Protein AF-A0A146L3A8-F1 (afdb_monomer_lite)

Secondary structure (DSSP, 8-state):
-----------------PPPSS---EEEEE----------------EEEEEE-SSSTTEEEEEEEETTEEEEEEEESSS--SS-EEEEEESSSPPPS-----

Radius of gyration: 19.08 Å; chains: 1; bounding box: 52×28×63 Å

Structure (mmCIF, N/CA/C/O backbone):
data_AF-A0A146L3A8-F1
#
_entry.id   AF-A0A146L3A8-F1
#
loop_
_atom_site.group_PDB
_atom_site.id
_atom_site.type_symbol
_atom_site.label_atom_id
_atom_site.label_alt_id
_atom_site.label_comp_id
_atom_site.label_asym_id
_atom_site.label_entity_id
_atom_site.label_seq_id
_atom_site.pdbx_PDB_ins_code
_atom_site.Cartn_x
_atom_site.Cartn_y
_atom_site.Cartn_z
_atom_site.occupancy
_atom_site.B_iso_or_equiv
_atom_site.auth_seq_id
_atom_site.auth_comp_id
_atom_site.auth_asym_id
_atom_site.auth_atom_id
_atom_site.pdbx_PDB_model_num
ATOM 1 N N . MET A 1 1 ? -26.094 9.349 41.019 1.00 41.44 1 MET A N 1
ATOM 2 C CA . MET A 1 1 ? -25.524 8.302 40.148 1.00 41.44 1 MET A CA 1
ATOM 3 C C . MET A 1 1 ? -24.447 8.985 39.319 1.00 41.44 1 MET A C 1
ATOM 5 O O . MET A 1 1 ? -24.785 9.694 38.386 1.00 41.44 1 MET A O 1
ATOM 9 N N . ALA A 1 2 ? -23.193 8.941 39.774 1.00 44.28 2 ALA A N 1
ATOM 10 C CA . ALA A 1 2 ? -22.077 9.571 39.071 1.00 44.28 2 ALA A CA 1
ATOM 11 C C . ALA A 1 2 ? -21.537 8.566 38.052 1.00 44.28 2 ALA A C 1
ATOM 13 O O . ALA A 1 2 ? -21.174 7.453 38.430 1.00 44.28 2 ALA A O 1
ATOM 14 N N . LEU A 1 3 ? -21.548 8.935 36.773 1.00 51.75 3 LEU A N 1
ATOM 15 C CA . LEU A 1 3 ? -20.839 8.199 35.735 1.00 51.75 3 LEU A CA 1
ATOM 16 C C . LEU A 1 3 ? -19.349 8.358 36.043 1.00 51.75 3 LEU A C 1
ATOM 18 O O . LEU A 1 3 ? -18.830 9.468 36.020 1.00 51.75 3 LEU A O 1
ATOM 22 N N . THR A 1 4 ? -18.682 7.274 36.430 1.00 55.75 4 THR A N 1
ATOM 23 C CA . THR A 1 4 ? -17.225 7.265 36.548 1.00 55.75 4 THR A CA 1
ATOM 24 C C . THR A 1 4 ? -16.648 7.451 35.154 1.00 55.75 4 THR A C 1
ATOM 26 O O . THR A 1 4 ? -16.855 6.591 34.298 1.00 55.75 4 THR A O 1
ATOM 29 N N . ASP A 1 5 ? -15.941 8.558 34.938 1.00 59.62 5 ASP A N 1
ATOM 30 C CA . ASP A 1 5 ? -15.118 8.779 33.754 1.00 59.62 5 ASP A CA 1
ATOM 31 C C . ASP A 1 5 ? -14.072 7.661 33.678 1.00 59.62 5 ASP A C 1
ATOM 33 O O . ASP A 1 5 ? -13.062 7.664 34.387 1.00 59.62 5 ASP A O 1
ATOM 37 N N . ILE A 1 6 ? -14.348 6.645 32.859 1.00 63.91 6 ILE A N 1
ATOM 38 C CA . ILE A 1 6 ? -13.389 5.582 32.572 1.00 63.91 6 ILE A CA 1
ATOM 39 C C . ILE A 1 6 ? -12.288 6.225 31.736 1.00 63.91 6 ILE A C 1
ATOM 41 O O . ILE A 1 6 ? -12.444 6.477 30.542 1.00 63.91 6 ILE A O 1
ATOM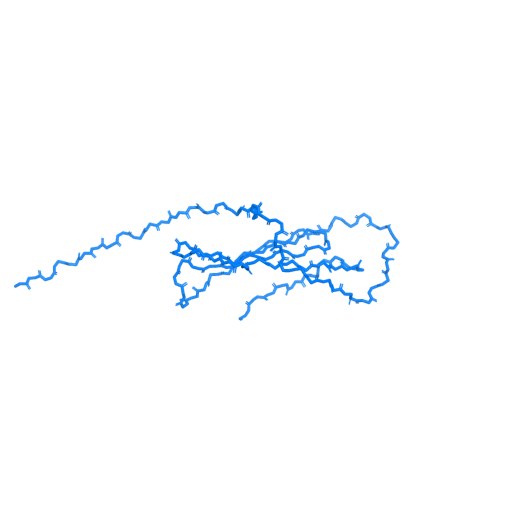 45 N N . ASN A 1 7 ? -11.177 6.535 32.394 1.00 63.59 7 ASN A N 1
ATOM 46 C CA . ASN A 1 7 ? -10.009 7.117 31.761 1.00 63.59 7 ASN A CA 1
ATOM 47 C C . ASN A 1 7 ? -9.273 6.005 31.000 1.00 63.59 7 ASN A C 1
ATOM 49 O O . ASN A 1 7 ? -8.491 5.248 31.578 1.00 63.59 7 ASN A O 1
ATOM 53 N N . TYR A 1 8 ? -9.586 5.840 29.714 1.00 67.62 8 TYR A N 1
ATOM 54 C CA . TYR A 1 8 ? -8.881 4.894 28.854 1.00 67.62 8 TYR A CA 1
ATOM 55 C C . TYR A 1 8 ? -7.458 5.407 28.611 1.00 67.62 8 TYR A C 1
ATOM 57 O O . TYR A 1 8 ? -7.261 6.434 27.962 1.00 67.62 8 TYR A O 1
ATOM 65 N N . SER A 1 9 ? -6.451 4.698 29.127 1.00 82.25 9 SER A N 1
ATOM 66 C CA . SER A 1 9 ? -5.058 4.995 28.799 1.00 82.25 9 SER A CA 1
ATOM 67 C C . SER A 1 9 ? -4.778 4.572 27.356 1.00 82.25 9 SER A C 1
ATOM 69 O O . SER A 1 9 ? -4.899 3.402 26.995 1.00 82.25 9 SER A O 1
ATOM 71 N N . VAL A 1 10 ? -4.425 5.536 26.503 1.00 75.75 10 VAL A N 1
ATOM 72 C CA . VAL A 1 10 ? -4.003 5.249 25.127 1.00 75.75 10 VAL A CA 1
ATOM 73 C C . VAL A 1 10 ? -2.659 4.525 25.180 1.00 75.75 10 VAL A C 1
ATOM 75 O O . VAL A 1 10 ? -1.702 5.025 25.773 1.00 75.75 10 VAL A O 1
ATOM 78 N N . GLN A 1 11 ? -2.592 3.345 24.567 1.00 79.31 11 GLN A N 1
ATOM 79 C CA . GLN A 1 11 ? -1.376 2.544 24.460 1.00 79.31 11 GLN A CA 1
ATOM 80 C C . GLN A 1 11 ? -0.870 2.558 23.018 1.00 79.31 11 GLN A C 1
ATOM 82 O O . GLN A 1 11 ? -1.655 2.501 22.074 1.00 79.31 11 GLN A O 1
ATOM 87 N N . TYR A 1 12 ? 0.449 2.608 22.856 1.00 79.06 12 TYR A N 1
ATOM 88 C CA . TYR A 1 12 ? 1.110 2.562 21.555 1.00 79.06 12 TYR A CA 1
ATOM 89 C C . TYR A 1 12 ? 1.925 1.278 21.447 1.00 79.06 12 TYR A C 1
ATOM 91 O O . TYR A 1 12 ? 2.492 0.804 22.432 1.00 79.06 12 TYR A O 1
ATOM 99 N N . LYS A 1 13 ? 1.994 0.721 20.239 1.00 81.19 13 LYS A N 1
ATOM 100 C CA . LYS A 1 13 ? 2.781 -0.469 19.930 1.00 81.19 13 LYS A CA 1
ATOM 101 C C . LYS A 1 13 ? 3.660 -0.181 18.726 1.00 81.19 13 LYS A C 1
ATOM 103 O O . LYS A 1 13 ? 3.169 0.284 17.702 1.00 81.19 13 LYS A O 1
ATOM 108 N N . GLU A 1 14 ? 4.943 -0.498 18.842 1.00 82.00 14 GLU A N 1
ATOM 109 C CA . GLU A 1 14 ? 5.843 -0.484 17.695 1.00 82.00 14 GLU A CA 1
ATOM 110 C C . GLU A 1 14 ? 5.469 -1.615 16.729 1.00 82.00 14 GLU A C 1
ATOM 112 O O . GLU A 1 14 ? 5.297 -2.776 17.122 1.00 82.00 14 GLU A O 1
ATOM 117 N N . VAL A 1 15 ? 5.314 -1.267 15.453 1.00 77.75 15 VAL A N 1
ATOM 118 C CA . VAL A 1 15 ? 4.993 -2.215 14.388 1.00 77.75 15 VAL A CA 1
ATOM 119 C C . VAL A 1 15 ? 6.192 -2.300 13.462 1.00 77.75 15 VAL A C 1
ATOM 121 O O . VAL A 1 15 ? 6.494 -1.364 12.726 1.00 77.75 15 VAL A O 1
ATOM 124 N N . PHE A 1 16 ? 6.873 -3.441 13.488 1.00 78.25 16 PHE A N 1
ATOM 125 C CA . PHE A 1 16 ? 7.937 -3.718 12.533 1.00 78.25 16 PHE A CA 1
ATOM 126 C C . PHE A 1 16 ? 7.334 -3.924 11.149 1.00 78.25 16 PHE A C 1
ATOM 128 O O . PHE A 1 16 ? 6.462 -4.779 10.975 1.00 78.25 16 PHE A O 1
ATOM 135 N N . LEU A 1 17 ? 7.824 -3.157 10.174 1.00 69.88 17 LEU A N 1
ATOM 136 C CA . LEU A 1 17 ? 7.457 -3.311 8.772 1.00 69.88 17 LEU A CA 1
ATOM 137 C C . LEU A 1 17 ? 7.897 -4.699 8.317 1.00 69.88 17 LEU A C 1
ATOM 139 O O . LEU A 1 17 ? 9.090 -4.985 8.190 1.00 69.88 17 LEU A O 1
ATOM 143 N 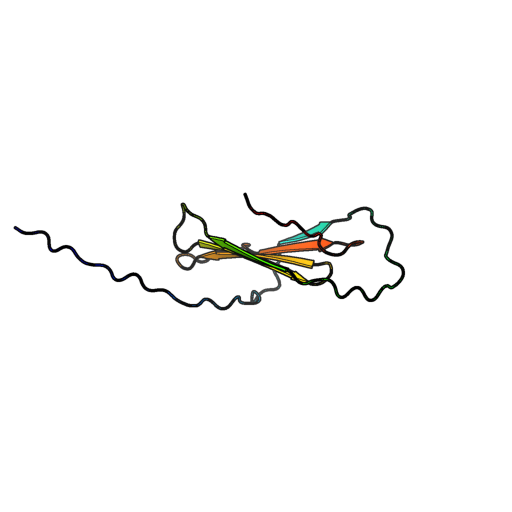N . ARG A 1 18 ? 6.931 -5.591 8.125 1.00 66.38 18 ARG A N 1
ATOM 144 C CA . ARG A 1 18 ? 7.217 -6.940 7.653 1.00 66.38 18 ARG A CA 1
ATOM 145 C C . ARG A 1 18 ? 7.401 -6.868 6.146 1.00 66.38 18 ARG A C 1
ATOM 147 O O . ARG A 1 18 ? 6.597 -6.253 5.448 1.00 66.38 18 ARG A O 1
ATOM 154 N N . THR A 1 19 ? 8.442 -7.521 5.635 1.00 66.56 19 THR A N 1
ATOM 155 C CA . THR A 1 19 ? 8.373 -7.983 4.249 1.00 66.56 19 THR A CA 1
ATOM 156 C C . THR A 1 19 ? 7.185 -8.938 4.207 1.00 66.56 19 THR A C 1
ATOM 158 O O . THR A 1 19 ? 7.158 -9.872 5.020 1.00 66.56 19 THR A O 1
ATOM 161 N N . PRO A 1 20 ? 6.172 -8.676 3.373 1.00 64.56 20 PRO A N 1
ATOM 162 C CA . PRO A 1 20 ? 5.009 -9.533 3.340 1.00 64.56 20 PRO A CA 1
ATOM 163 C C . PRO A 1 20 ? 5.445 -10.977 3.055 1.00 64.56 20 PRO A C 1
ATOM 165 O O . PRO A 1 20 ? 6.334 -11.200 2.233 1.00 64.56 20 PRO A O 1
ATOM 168 N N . PRO A 1 21 ? 4.885 -11.957 3.783 1.00 58.66 21 PRO A N 1
ATOM 169 C CA . PRO A 1 21 ? 5.364 -13.338 3.747 1.00 58.66 21 PRO A CA 1
ATOM 170 C C . PRO A 1 21 ? 5.092 -14.032 2.408 1.00 58.66 21 PRO A C 1
ATOM 172 O O . PRO A 1 21 ? 5.725 -15.043 2.113 1.00 58.66 21 PRO A O 1
ATOM 175 N N . ASN A 1 22 ? 4.173 -13.486 1.611 1.00 64.88 22 ASN A N 1
ATOM 176 C CA . ASN A 1 22 ? 3.806 -14.007 0.305 1.00 64.88 22 ASN A CA 1
ATOM 177 C C . ASN A 1 22 ? 4.301 -13.041 -0.775 1.00 64.88 22 ASN A C 1
ATOM 179 O O . ASN A 1 22 ? 4.145 -11.831 -0.629 1.00 64.88 22 ASN A O 1
ATOM 183 N N . ASP A 1 23 ? 4.825 -13.573 -1.878 1.00 70.75 23 ASP A N 1
ATOM 184 C CA . ASP A 1 23 ? 5.218 -12.792 -3.063 1.00 70.75 23 ASP A CA 1
ATOM 185 C C . ASP A 1 23 ? 4.006 -12.448 -3.963 1.00 70.75 23 ASP A C 1
ATOM 187 O O . ASP A 1 23 ? 4.156 -12.171 -5.149 1.00 70.75 23 ASP A O 1
ATOM 191 N N . ASP A 1 24 ? 2.793 -12.442 -3.392 1.00 83.38 24 ASP A N 1
ATOM 192 C CA . ASP A 1 24 ? 1.519 -12.156 -4.071 1.00 83.38 24 ASP A CA 1
ATOM 193 C C . ASP A 1 24 ? 1.312 -10.639 -4.246 1.00 83.38 24 ASP A C 1
ATOM 195 O O . ASP A 1 24 ? 0.317 -10.056 -3.806 1.00 83.38 24 ASP A O 1
ATOM 199 N N . TRP A 1 25 ? 2.291 -9.968 -4.846 1.00 90.81 25 TRP A N 1
ATOM 200 C CA . TRP A 1 25 ? 2.220 -8.536 -5.108 1.00 90.81 25 TRP A CA 1
ATOM 201 C C . TRP A 1 25 ? 1.276 -8.241 -6.268 1.00 90.81 25 TRP A C 1
ATOM 203 O O . TRP A 1 25 ? 1.375 -8.848 -7.336 1.00 90.81 25 TRP A O 1
ATOM 213 N N 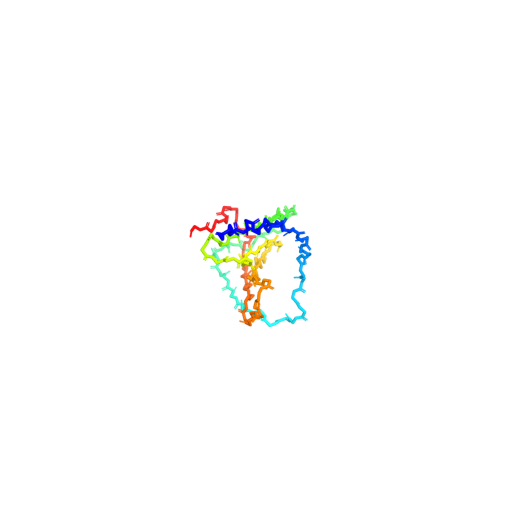. ASN A 1 26 ? 0.427 -7.222 -6.109 1.00 92.44 26 ASN A N 1
ATOM 214 C CA . ASN A 1 26 ? -0.204 -6.596 -7.264 1.00 92.44 26 ASN A CA 1
ATOM 215 C C . ASN A 1 26 ? 0.881 -5.806 -8.000 1.00 92.44 26 ASN A C 1
ATOM 217 O O . ASN A 1 26 ? 1.247 -4.701 -7.596 1.00 92.44 26 ASN A O 1
ATOM 221 N N . GLU A 1 27 ? 1.469 -6.419 -9.021 1.00 93.81 27 GLU A N 1
ATOM 222 C CA . GLU A 1 27 ? 2.614 -5.859 -9.727 1.00 93.81 27 GLU A CA 1
ATOM 223 C C . GLU A 1 27 ? 2.186 -5.082 -10.973 1.00 93.81 27 GLU A C 1
ATOM 225 O O . GLU A 1 27 ? 1.428 -5.572 -11.810 1.00 93.81 27 GLU A O 1
ATOM 230 N N . ILE A 1 28 ? 2.715 -3.868 -11.112 1.00 92.69 28 ILE A N 1
ATOM 231 C CA . ILE A 1 28 ? 2.520 -3.013 -12.279 1.00 92.69 28 ILE A CA 1
ATOM 232 C C . ILE A 1 28 ? 3.892 -2.612 -12.817 1.00 92.69 28 ILE A C 1
ATOM 234 O O . ILE A 1 28 ? 4.720 -2.035 -12.110 1.00 92.69 28 ILE A O 1
ATOM 238 N N . THR A 1 29 ? 4.134 -2.902 -14.094 1.00 90.81 29 THR A N 1
ATOM 239 C CA . THR A 1 29 ? 5.351 -2.466 -14.787 1.00 90.81 29 THR A CA 1
ATOM 240 C C . THR A 1 29 ? 5.093 -1.133 -15.476 1.00 90.81 29 THR A C 1
ATOM 242 O O . THR A 1 29 ? 4.171 -1.013 -16.281 1.00 90.81 29 THR A O 1
ATOM 245 N N . LEU A 1 30 ? 5.908 -0.132 -15.155 1.00 86.56 30 LEU A N 1
ATOM 246 C CA . LEU A 1 30 ? 5.834 1.211 -15.711 1.00 86.56 30 LEU A CA 1
ATOM 247 C C . LEU A 1 30 ? 7.012 1.438 -16.654 1.00 86.56 30 LEU A C 1
ATOM 249 O O . LEU A 1 30 ? 8.171 1.437 -16.232 1.00 86.56 30 LEU A O 1
ATOM 253 N N . ASN A 1 31 ? 6.694 1.678 -17.923 1.00 81.19 31 ASN A N 1
ATOM 254 C CA . ASN A 1 31 ? 7.657 2.170 -18.894 1.00 81.19 31 ASN A CA 1
ATOM 255 C C . ASN A 1 31 ? 7.608 3.701 -18.895 1.00 81.19 31 ASN A C 1
ATOM 257 O O . ASN A 1 31 ? 6.600 4.300 -19.266 1.00 81.19 31 ASN A O 1
ATOM 261 N N . THR A 1 32 ? 8.686 4.328 -18.434 1.00 73.75 32 THR A N 1
ATOM 262 C CA . THR A 1 32 ? 8.803 5.789 -18.339 1.00 73.75 32 THR A CA 1
ATOM 263 C C . THR A 1 32 ? 9.382 6.422 -19.606 1.00 73.75 32 THR A C 1
ATOM 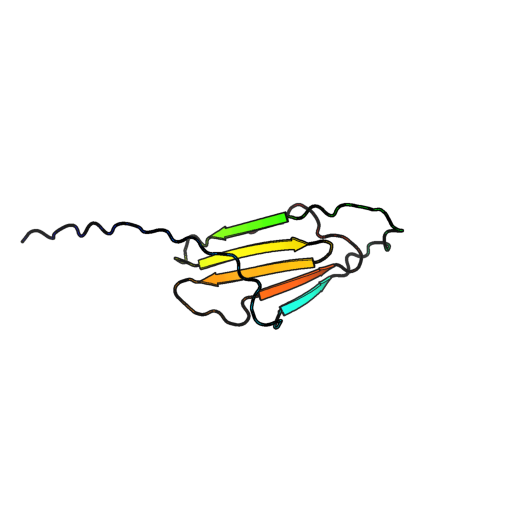265 O O . THR A 1 32 ? 9.592 7.632 -19.637 1.00 73.75 32 THR A O 1
ATOM 268 N N . GLY A 1 33 ? 9.635 5.634 -20.658 1.00 69.31 33 GLY A N 1
ATOM 269 C CA . GLY A 1 33 ? 10.212 6.103 -21.920 1.00 69.31 33 GLY A CA 1
ATOM 270 C C . GLY A 1 33 ? 11.650 6.608 -21.788 1.00 69.31 33 GLY A C 1
ATOM 271 O O . GLY A 1 33 ? 12.137 7.306 -22.676 1.00 69.31 33 GLY A O 1
ATOM 272 N N . GLY A 1 34 ? 12.320 6.295 -20.673 1.00 63.69 34 GLY A N 1
ATOM 273 C CA . GLY A 1 34 ? 13.727 6.610 -20.465 1.00 63.69 34 GLY A CA 1
ATOM 274 C C . GLY A 1 34 ? 14.611 5.835 -21.442 1.00 63.69 34 GLY A C 1
ATOM 275 O O . GLY A 1 34 ? 14.306 4.708 -21.822 1.00 63.69 34 GLY A O 1
ATOM 276 N N . VAL A 1 35 ? 15.727 6.431 -21.855 1.00 61.41 35 VAL A N 1
ATOM 277 C CA . VAL A 1 35 ? 16.784 5.670 -22.532 1.00 61.41 35 VAL A CA 1
ATOM 278 C C . VAL A 1 35 ? 17.493 4.845 -21.455 1.00 61.41 35 VAL A C 1
ATOM 280 O O . VAL A 1 35 ? 17.843 5.433 -20.426 1.00 61.41 35 VAL A O 1
ATOM 283 N N . PRO A 1 36 ? 17.735 3.533 -21.650 1.00 58.16 36 PRO A N 1
ATOM 284 C CA . PRO A 1 36 ? 18.502 2.733 -20.705 1.00 58.16 36 PRO A CA 1
ATOM 285 C C . PRO A 1 36 ? 19.814 3.446 -20.385 1.00 58.16 36 PRO A C 1
ATOM 287 O O . PRO A 1 36 ? 20.644 3.676 -21.266 1.00 58.16 36 PRO A O 1
ATOM 290 N N . SER A 1 37 ? 19.961 3.854 -19.127 1.00 55.03 37 SER A N 1
ATOM 291 C CA . SER A 1 37 ? 21.167 4.495 -18.618 1.00 55.03 37 SER A CA 1
ATOM 292 C C . SER A 1 37 ? 22.380 3.632 -18.972 1.00 55.03 37 SER A C 1
ATOM 294 O O . SER A 1 37 ? 22.490 2.486 -18.530 1.00 55.03 37 SER A O 1
ATOM 296 N N . THR A 1 38 ? 23.301 4.161 -19.779 1.00 53.09 38 THR A N 1
ATOM 297 C CA . THR A 1 38 ? 24.638 3.584 -19.920 1.00 53.09 38 THR A CA 1
ATOM 298 C C . THR A 1 38 ? 25.324 3.706 -18.564 1.00 53.09 38 THR A C 1
ATOM 300 O O . THR A 1 38 ? 25.798 4.790 -18.240 1.00 53.09 38 THR A O 1
ATOM 303 N N . LEU A 1 39 ? 25.302 2.627 -17.770 1.00 52.41 39 LEU A N 1
ATOM 304 C CA . LEU A 1 39 ? 26.115 2.388 -16.569 1.00 52.41 39 LEU A CA 1
ATOM 305 C C . LEU A 1 39 ? 26.637 3.669 -15.895 1.00 52.41 39 LEU A C 1
ATOM 307 O O . LEU A 1 39 ? 27.755 4.114 -16.150 1.00 52.41 39 LEU A O 1
ATOM 311 N N . GLN A 1 40 ? 25.841 4.238 -14.995 1.00 52.41 40 GLN A N 1
ATOM 312 C CA . GLN A 1 40 ? 26.372 5.109 -13.953 1.00 52.41 40 GLN A CA 1
ATOM 313 C C . GLN A 1 40 ? 26.029 4.500 -12.599 1.00 52.41 40 GLN A C 1
ATOM 315 O O . GLN A 1 40 ? 24.877 4.132 -12.363 1.00 52.41 40 GLN A O 1
ATOM 320 N N . ASP A 1 41 ? 27.038 4.409 -11.730 1.00 51.97 41 ASP A N 1
ATOM 321 C CA . ASP A 1 41 ? 26.954 4.045 -10.309 1.00 51.97 41 ASP A CA 1
ATOM 322 C C . ASP A 1 41 ? 26.163 5.118 -9.534 1.00 51.97 41 ASP A C 1
ATOM 324 O O . ASP A 1 41 ? 26.663 5.827 -8.658 1.00 51.97 41 ASP A O 1
ATOM 328 N N . VAL A 1 42 ? 24.891 5.300 -9.881 1.00 55.78 42 VAL A N 1
ATOM 329 C CA . VAL A 1 42 ? 23.978 6.096 -9.074 1.00 55.78 42 VAL A CA 1
ATOM 330 C C . VAL A 1 42 ? 23.584 5.210 -7.907 1.00 55.78 42 VAL A C 1
ATOM 332 O O . VAL A 1 42 ? 22.815 4.262 -8.063 1.00 55.78 42 VAL A O 1
ATOM 335 N N . LYS A 1 43 ? 24.095 5.531 -6.714 1.00 54.75 43 LYS A N 1
ATOM 336 C CA . LYS A 1 43 ? 23.474 5.095 -5.460 1.00 54.75 43 LYS A CA 1
ATOM 337 C C . LYS A 1 43 ? 22.040 5.615 -5.474 1.00 54.75 43 LYS A C 1
ATOM 339 O O . LYS A 1 43 ? 21.800 6.757 -5.088 1.00 54.75 43 LYS A O 1
ATOM 344 N N . ALA A 1 44 ? 21.111 4.811 -5.989 1.00 59.50 44 ALA A N 1
ATOM 345 C CA . ALA A 1 44 ? 19.701 5.154 -6.022 1.00 59.50 44 ALA A CA 1
ATOM 346 C C . ALA A 1 44 ? 19.284 5.447 -4.583 1.00 59.50 44 ALA A C 1
ATOM 3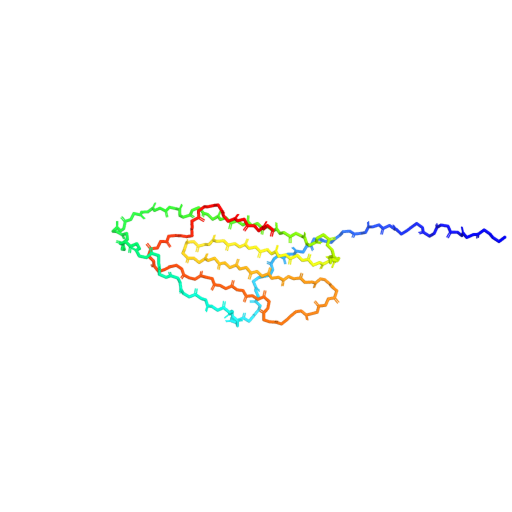48 O O . ALA A 1 44 ? 19.396 4.590 -3.702 1.00 59.50 44 ALA A O 1
ATOM 349 N N . GLN A 1 45 ? 18.908 6.697 -4.333 1.00 63.56 45 GLN A N 1
ATOM 350 C CA . GLN A 1 45 ? 18.508 7.128 -3.011 1.00 63.56 45 GLN A CA 1
ATOM 351 C C . GLN A 1 45 ? 17.268 6.319 -2.626 1.00 63.56 45 GLN A C 1
ATOM 353 O O . GLN A 1 45 ? 16.290 6.272 -3.364 1.00 63.56 45 GLN A O 1
ATOM 358 N N . GLN A 1 46 ? 17.349 5.608 -1.507 1.00 74.44 46 GLN A N 1
ATOM 359 C CA . GLN A 1 46 ? 16.218 4.852 -0.993 1.00 74.44 46 GLN A CA 1
ATOM 360 C C . GLN A 1 46 ? 15.308 5.817 -0.244 1.00 74.44 46 GLN A C 1
ATOM 362 O O . GLN A 1 46 ? 15.771 6.570 0.617 1.00 74.44 46 GLN A O 1
ATOM 367 N N . TRP A 1 47 ? 14.019 5.782 -0.559 1.00 83.25 47 TRP A N 1
ATOM 368 C CA . TRP A 1 47 ? 13.007 6.536 0.172 1.00 83.25 47 TRP A CA 1
ATOM 369 C C . TRP A 1 47 ? 12.024 5.583 0.820 1.00 83.25 47 TRP A C 1
ATOM 371 O O . TRP A 1 47 ? 11.576 4.623 0.194 1.00 83.25 47 TRP A O 1
ATOM 381 N N . SER A 1 48 ? 11.653 5.885 2.054 1.00 88.00 48 SER A N 1
ATOM 382 C CA . SER A 1 48 ? 10.567 5.230 2.768 1.00 88.00 48 SER A CA 1
ATOM 383 C C . SER A 1 48 ? 9.649 6.277 3.370 1.00 88.00 48 SER A C 1
ATOM 385 O O . SER A 1 48 ? 10.094 7.370 3.718 1.00 88.00 48 SER A O 1
ATOM 387 N N . GLY A 1 49 ? 8.383 5.933 3.532 1.00 89.38 49 GLY A N 1
ATOM 388 C CA . GLY A 1 49 ? 7.416 6.806 4.170 1.00 89.38 49 GLY A CA 1
ATOM 389 C C . GLY A 1 49 ? 6.216 6.035 4.683 1.00 89.38 49 GLY A C 1
ATOM 390 O O . GLY A 1 49 ? 6.113 4.817 4.517 1.00 89.38 49 GLY A O 1
ATOM 391 N N . GLY A 1 50 ? 5.320 6.765 5.331 1.00 91.12 50 GLY A N 1
ATOM 392 C CA . GLY A 1 50 ? 4.076 6.225 5.838 1.00 91.12 50 GLY A CA 1
ATOM 393 C C . GLY A 1 50 ? 2.996 7.291 5.911 1.00 91.12 50 GLY A C 1
ATOM 394 O O . GLY A 1 50 ? 3.276 8.488 5.969 1.00 91.12 50 GLY A O 1
ATOM 395 N N . PHE A 1 51 ? 1.753 6.833 5.897 1.00 92.12 51 PHE A N 1
ATOM 396 C CA . PHE A 1 51 ? 0.562 7.658 5.980 1.00 92.12 51 PHE A CA 1
ATOM 397 C C . PHE A 1 51 ? -0.465 6.965 6.869 1.00 92.12 51 PHE A C 1
ATOM 399 O O . PHE A 1 51 ? -0.810 5.809 6.641 1.00 92.12 51 PHE A O 1
ATOM 406 N N . VAL A 1 52 ? -0.968 7.675 7.877 1.00 92.19 52 VAL A N 1
ATOM 407 C CA . VAL A 1 52 ? -2.010 7.168 8.777 1.00 92.19 52 VAL A CA 1
ATOM 408 C C . VAL A 1 52 ? -3.350 7.753 8.356 1.00 92.19 52 VAL A C 1
ATOM 410 O O . VAL A 1 52 ? -3.485 8.971 8.210 1.00 92.19 52 VAL A O 1
ATOM 413 N N . TYR A 1 53 ? -4.359 6.899 8.190 1.00 92.69 53 TYR A N 1
ATOM 414 C CA . TYR A 1 53 ? -5.698 7.360 7.848 1.00 92.69 53 TYR A CA 1
ATOM 415 C C . TYR A 1 53 ? -6.328 8.099 9.031 1.00 92.69 53 TYR A C 1
ATOM 417 O O . TYR A 1 53 ? -6.428 7.573 10.134 1.00 92.69 53 TYR A O 1
ATOM 425 N N . LYS A 1 54 ? -6.813 9.323 8.800 1.00 90.50 54 LYS A N 1
ATOM 426 C CA . LYS A 1 54 ? -7.452 10.128 9.859 1.00 90.50 54 LYS A CA 1
ATOM 427 C C . LYS A 1 54 ? -8.830 9.604 10.268 1.00 90.50 54 LYS A C 1
ATOM 429 O O . LYS A 1 54 ? -9.244 9.788 11.404 1.00 90.50 54 LYS A O 1
ATOM 434 N N . GLN A 1 55 ? -9.553 9.008 9.322 1.00 93.75 55 GLN A N 1
ATOM 435 C CA . GLN A 1 55 ? -10.948 8.589 9.499 1.00 93.75 55 GLN A CA 1
ATOM 436 C C . GLN A 1 55 ? -11.085 7.111 9.881 1.00 93.75 55 GLN A C 1
ATOM 438 O O . GLN A 1 55 ? -12.168 6.683 10.268 1.00 93.75 55 GLN A O 1
ATOM 443 N N . ILE A 1 56 ? -10.004 6.332 9.770 1.00 92.75 56 ILE A N 1
ATOM 444 C CA . ILE A 1 56 ? -9.999 4.894 10.036 1.00 92.75 56 ILE A CA 1
ATOM 445 C C . ILE A 1 56 ? -8.911 4.627 11.068 1.00 92.75 56 ILE A C 1
ATOM 447 O O . ILE A 1 56 ? -7.727 4.803 10.786 1.00 92.75 56 ILE A O 1
ATOM 451 N N . GLN A 1 57 ? -9.320 4.233 12.272 1.00 90.19 57 GLN A N 1
ATOM 452 C CA . GLN A 1 57 ? -8.385 3.929 13.350 1.00 90.19 57 GLN A CA 1
ATOM 453 C C . GLN A 1 57 ? -7.509 2.727 12.989 1.00 90.19 57 GLN A C 1
ATOM 455 O O . GLN A 1 57 ? -7.907 1.865 12.207 1.00 90.19 57 GLN A O 1
ATOM 460 N N . ASN A 1 58 ? -6.295 2.713 13.545 1.00 90.31 58 ASN A N 1
ATOM 461 C CA . ASN A 1 58 ? -5.343 1.608 13.439 1.00 90.31 58 ASN A CA 1
ATOM 462 C C . ASN A 1 58 ? -5.070 1.117 12.008 1.00 90.31 58 ASN A C 1
ATOM 464 O O . ASN A 1 58 ? -4.696 -0.040 11.813 1.00 90.31 58 ASN A O 1
ATOM 468 N N . ARG A 1 59 ? -5.247 1.986 11.008 1.00 93.75 59 ARG A N 1
ATOM 469 C CA . ARG A 1 59 ? -5.000 1.690 9.600 1.00 93.75 59 ARG A CA 1
ATOM 470 C C . ARG A 1 59 ? -4.014 2.695 9.033 1.00 93.75 59 ARG A C 1
ATOM 472 O O . ARG A 1 59 ? -4.134 3.903 9.253 1.00 93.75 59 ARG A O 1
ATOM 479 N N . PHE A 1 60 ? -3.040 2.196 8.292 1.00 93.25 60 PHE A N 1
ATOM 480 C CA . PHE A 1 60 ? -1.983 3.016 7.722 1.00 93.25 60 PHE A CA 1
ATOM 481 C C . PHE A 1 60 ? -1.421 2.375 6.458 1.00 93.25 60 PHE A C 1
ATOM 483 O O . PHE A 1 60 ? -1.531 1.172 6.244 1.00 93.25 60 PHE A O 1
ATOM 490 N N . ILE A 1 61 ? -0.801 3.197 5.626 1.00 93.31 61 ILE A N 1
ATOM 491 C CA . ILE A 1 61 ? 0.007 2.772 4.490 1.00 93.31 61 ILE A CA 1
ATOM 492 C C . ILE A 1 61 ? 1.465 3.023 4.848 1.00 93.31 61 ILE A C 1
ATOM 494 O O . ILE A 1 61 ? 1.794 4.050 5.444 1.00 93.31 61 ILE A O 1
ATOM 498 N N . TYR A 1 62 ? 2.348 2.126 4.437 1.00 91.75 62 TYR A N 1
ATOM 499 C CA . TYR A 1 62 ? 3.775 2.397 4.362 1.00 91.75 62 TYR A CA 1
ATOM 500 C C . TYR A 1 62 ? 4.306 2.064 2.977 1.00 91.75 62 TYR A C 1
ATOM 502 O O . TYR A 1 62 ? 3.746 1.244 2.248 1.00 91.75 62 TYR A O 1
ATOM 510 N N . TRP A 1 63 ? 5.399 2.715 2.604 1.00 91.56 63 TRP A N 1
ATOM 511 C CA . TRP A 1 63 ? 6.059 2.453 1.338 1.00 91.56 63 TRP A CA 1
ATOM 512 C C . TRP A 1 63 ? 7.567 2.544 1.460 1.00 91.56 63 TRP A C 1
ATOM 514 O O . TRP A 1 63 ? 8.114 3.206 2.346 1.00 91.56 63 TRP A O 1
ATOM 524 N N . ARG A 1 64 ? 8.237 1.887 0.520 1.00 88.88 64 ARG A N 1
ATOM 525 C CA . ARG A 1 64 ? 9.671 1.996 0.296 1.00 88.88 64 ARG A CA 1
ATOM 526 C C . ARG A 1 64 ? 9.980 1.961 -1.190 1.00 88.88 64 ARG A C 1
ATOM 528 O O . ARG A 1 64 ? 9.237 1.407 -1.990 1.00 88.88 64 ARG A O 1
ATOM 535 N N . SER A 1 65 ? 11.116 2.526 -1.543 1.00 87.00 65 SER A N 1
ATOM 536 C CA . SER A 1 65 ? 11.660 2.509 -2.891 1.00 87.00 65 SER A CA 1
ATOM 537 C C . SER A 1 65 ? 13.098 2.031 -2.832 1.00 87.00 65 SER A C 1
ATOM 539 O O . SER A 1 65 ? 13.895 2.494 -2.013 1.00 87.00 65 SER A O 1
ATOM 541 N N . ILE A 1 66 ? 13.406 1.050 -3.671 1.00 84.12 66 ILE A N 1
ATOM 542 C CA . ILE A 1 66 ? 14.721 0.430 -3.760 1.00 84.12 66 ILE A CA 1
ATOM 543 C C . ILE A 1 66 ? 15.041 0.304 -5.247 1.00 84.12 66 ILE A C 1
ATOM 545 O O . ILE A 1 66 ? 14.365 -0.420 -5.974 1.00 84.12 66 ILE A O 1
ATOM 549 N N . HIS A 1 67 ? 16.070 1.022 -5.700 1.00 82.81 67 HIS A N 1
ATOM 550 C CA . HIS A 1 67 ? 16.455 1.109 -7.112 1.00 82.81 67 HIS A CA 1
ATOM 551 C C . HIS A 1 67 ? 15.293 1.564 -8.016 1.00 82.81 67 HIS A C 1
ATOM 553 O O . HIS A 1 67 ? 14.888 2.726 -7.992 1.00 82.81 67 HIS A O 1
ATOM 559 N N . ASN A 1 68 ? 14.770 0.642 -8.819 1.00 84.06 68 ASN A N 1
ATOM 560 C CA . ASN A 1 68 ? 13.697 0.829 -9.782 1.00 84.06 68 ASN A CA 1
ATOM 561 C C . ASN A 1 68 ? 12.390 0.164 -9.327 1.00 84.06 68 ASN A C 1
ATOM 563 O O . ASN A 1 68 ? 11.505 -0.084 -10.142 1.00 84.06 68 ASN A O 1
ATOM 567 N N . VAL A 1 69 ? 12.271 -0.165 -8.042 1.00 87.69 69 VAL A N 1
ATOM 568 C CA . VAL A 1 69 ? 11.078 -0.787 -7.472 1.00 87.69 69 VAL A CA 1
ATOM 569 C C . VAL A 1 69 ? 10.510 0.120 -6.393 1.00 87.69 69 VAL A C 1
ATOM 571 O O . VAL A 1 69 ? 11.224 0.540 -5.483 1.00 87.69 69 VAL A O 1
ATOM 574 N N . PHE A 1 70 ? 9.216 0.405 -6.482 1.00 89.81 70 PHE A N 1
ATOM 575 C CA . PHE A 1 70 ? 8.444 1.023 -5.414 1.00 89.81 70 PHE A CA 1
ATOM 576 C C . PHE A 1 70 ? 7.469 -0.008 -4.855 1.00 89.81 70 PHE A C 1
ATOM 578 O O . PHE A 1 70 ? 6.696 -0.606 -5.598 1.00 89.81 70 PHE A O 1
ATOM 585 N N . GLU A 1 71 ? 7.507 -0.209 -3.547 1.00 91.56 71 GLU A N 1
ATOM 586 C CA . GLU A 1 71 ? 6.662 -1.153 -2.829 1.00 91.56 71 GLU A CA 1
ATOM 587 C C . GLU A 1 71 ? 5.827 -0.395 -1.809 1.00 91.56 71 GLU A C 1
ATOM 589 O O . GLU A 1 71 ? 6.359 0.385 -1.017 1.00 91.56 71 GLU A O 1
ATOM 594 N N . MET A 1 72 ? 4.525 -0.647 -1.811 1.00 92.31 72 MET A N 1
ATOM 595 C CA . MET A 1 72 ? 3.568 -0.060 -0.888 1.00 92.31 72 MET A CA 1
ATOM 596 C C . MET A 1 72 ? 2.704 -1.156 -0.286 1.00 92.31 72 MET A C 1
ATOM 598 O O . MET A 1 72 ? 2.248 -2.057 -0.988 1.00 92.31 72 MET A O 1
ATOM 602 N N . VAL A 1 73 ? 2.461 -1.056 1.013 1.00 92.19 73 VAL A N 1
ATOM 603 C CA . VAL A 1 73 ? 1.596 -1.976 1.739 1.00 92.19 73 VAL A CA 1
ATOM 604 C C . VAL A 1 73 ? 0.669 -1.174 2.632 1.00 92.19 73 VAL A C 1
ATOM 606 O O . VAL A 1 73 ? 1.085 -0.249 3.331 1.00 92.19 73 VAL A O 1
ATOM 609 N N . GLU A 1 74 ? -0.600 -1.542 2.603 1.00 93.31 74 GLU A N 1
ATOM 610 C CA . GLU A 1 74 ? -1.589 -1.077 3.558 1.00 93.31 74 GLU A CA 1
ATOM 611 C C . GLU A 1 74 ? -1.727 -2.084 4.699 1.00 93.31 74 GLU A C 1
ATOM 613 O O . GLU A 1 74 ? -1.858 -3.275 4.455 1.00 93.31 74 GLU A O 1
ATOM 618 N N . GLU A 1 75 ? -1.748 -1.627 5.944 1.00 91.44 75 GLU A N 1
ATOM 619 C CA . GLU A 1 75 ? -1.921 -2.474 7.122 1.00 91.44 75 GLU A CA 1
ATOM 620 C C . GLU A 1 75 ? -3.061 -1.968 8.002 1.00 91.44 75 GLU A C 1
ATOM 622 O O . GLU A 1 75 ? -3.336 -0.767 8.091 1.00 91.44 75 GLU A O 1
ATOM 627 N N . SER A 1 76 ? -3.714 -2.908 8.682 1.00 92.19 76 SER A N 1
ATOM 628 C CA . SER A 1 76 ? -4.682 -2.631 9.739 1.00 92.19 76 SER A CA 1
ATOM 629 C C . SER A 1 76 ? -4.353 -3.484 10.959 1.00 92.19 76 SER A C 1
ATOM 631 O O . SER A 1 76 ? -4.092 -4.678 10.835 1.00 92.19 76 SER A O 1
ATOM 633 N N . LEU A 1 77 ? -4.362 -2.877 12.149 1.00 89.88 77 LEU A N 1
ATOM 634 C CA . LEU A 1 77 ? -4.177 -3.618 13.404 1.00 89.88 77 LEU A CA 1
ATOM 635 C C . LEU A 1 77 ? -5.486 -4.234 13.919 1.00 89.88 77 LEU A C 1
ATOM 637 O O . LEU A 1 77 ? -5.439 -5.069 14.819 1.00 89.88 77 LEU A O 1
ATOM 641 N N . ASP A 1 78 ? -6.624 -3.846 13.338 1.00 90.88 78 ASP A N 1
ATOM 642 C CA . ASP A 1 78 ? -7.955 -4.312 13.740 1.00 90.88 78 ASP A CA 1
ATOM 643 C C . ASP A 1 78 ? -8.461 -5.456 12.852 1.00 90.88 78 ASP A C 1
ATOM 645 O O . ASP A 1 78 ? -9.178 -6.344 13.313 1.00 90.88 78 ASP A O 1
ATOM 649 N N . LEU A 1 79 ? -8.106 -5.434 11.563 1.00 91.25 79 LEU A N 1
ATOM 650 C CA . LEU A 1 79 ? -8.618 -6.354 10.551 1.00 91.25 79 LEU A CA 1
ATOM 651 C C . LEU A 1 79 ? -7.484 -6.939 9.715 1.00 91.25 79 LEU A C 1
ATOM 653 O O . LEU A 1 79 ? -6.507 -6.270 9.394 1.00 91.25 79 LEU A O 1
ATOM 657 N N . ARG A 1 80 ? -7.659 -8.185 9.273 1.00 89.38 80 ARG A N 1
ATOM 658 C CA . ARG A 1 80 ? -6.761 -8.790 8.288 1.00 89.38 80 ARG A CA 1
ATOM 659 C C . ARG A 1 80 ? -7.136 -8.315 6.887 1.00 89.38 80 ARG A C 1
ATOM 661 O O . ARG A 1 80 ? -8.217 -8.638 6.399 1.00 89.38 80 ARG A O 1
ATOM 668 N N . LEU A 1 81 ? -6.228 -7.594 6.239 1.00 90.12 81 LEU A N 1
ATOM 669 C CA . LEU A 1 81 ? -6.369 -7.188 4.842 1.00 90.12 81 LEU A CA 1
ATOM 670 C C . LEU A 1 81 ? -5.832 -8.284 3.900 1.00 90.12 81 LEU A C 1
ATOM 672 O O . LEU A 1 81 ? -4.978 -9.085 4.285 1.00 90.12 81 LEU A O 1
ATOM 676 N N . VAL A 1 82 ? -6.369 -8.346 2.679 1.00 89.38 82 VAL A N 1
ATOM 677 C CA . VAL A 1 82 ? -5.962 -9.287 1.619 1.00 89.38 82 VAL A CA 1
ATOM 678 C C . VAL A 1 82 ? -5.745 -8.491 0.335 1.00 89.38 82 VAL A C 1
ATOM 680 O O . VAL A 1 82 ? -6.542 -7.609 0.028 1.00 89.38 82 VAL A O 1
ATOM 683 N N . GLY A 1 83 ? -4.673 -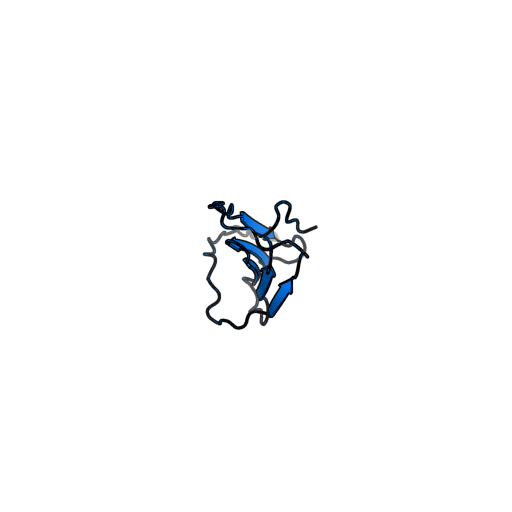8.786 -0.408 1.00 89.50 83 GLY A N 1
ATOM 684 C CA . GLY A 1 83 ? -4.332 -8.052 -1.636 1.00 89.50 83 GLY A CA 1
ATOM 685 C C . GLY A 1 83 ? -3.906 -6.599 -1.387 1.00 89.50 83 GLY A C 1
ATOM 686 O O . GLY A 1 83 ? -3.942 -5.774 -2.289 1.00 89.50 83 GLY A O 1
ATOM 687 N N . ASN A 1 84 ? -3.501 -6.281 -0.163 1.00 92.44 84 ASN A N 1
ATOM 688 C CA . ASN A 1 84 ? -3.152 -4.952 0.346 1.00 92.44 84 ASN A CA 1
ATOM 689 C C . ASN A 1 84 ? -1.728 -4.492 -0.018 1.00 92.44 84 ASN A C 1
ATOM 691 O O . ASN A 1 84 ? -1.173 -3.615 0.641 1.00 92.44 84 ASN A O 1
ATOM 695 N N . GLN A 1 85 ? -1.117 -5.114 -1.025 1.00 92.19 85 GLN A N 1
ATOM 696 C CA . GLN A 1 85 ? 0.286 -4.932 -1.387 1.00 92.19 85 GLN A CA 1
ATOM 697 C C . GLN A 1 85 ? 0.397 -4.573 -2.866 1.00 92.19 85 GLN A C 1
ATOM 699 O O . GLN A 1 85 ? -0.189 -5.242 -3.719 1.00 92.19 85 GLN A O 1
ATOM 704 N N . LEU A 1 86 ? 1.155 -3.525 -3.170 1.00 92.44 86 LEU A N 1
ATOM 705 C CA . LEU A 1 86 ? 1.324 -2.967 -4.508 1.00 92.44 86 LEU A CA 1
ATOM 706 C C . LEU A 1 86 ? 2.808 -2.778 -4.815 1.00 92.44 86 LEU A C 1
ATOM 708 O O . LEU A 1 86 ? 3.541 -2.188 -4.019 1.00 92.44 86 LEU A O 1
ATOM 712 N N . ARG A 1 87 ? 3.244 -3.252 -5.984 1.00 92.69 87 ARG A N 1
ATOM 713 C CA . ARG A 1 87 ? 4.626 -3.117 -6.451 1.00 92.69 87 ARG A CA 1
ATOM 714 C C . ARG A 1 87 ? 4.650 -2.463 -7.826 1.00 92.69 87 ARG A C 1
ATOM 716 O O . ARG A 1 87 ? 4.116 -3.013 -8.783 1.00 92.69 87 ARG A O 1
ATOM 723 N N . TYR A 1 88 ? 5.322 -1.325 -7.937 1.00 91.44 88 TYR A N 1
ATOM 724 C CA . TYR A 1 88 ? 5.660 -0.724 -9.223 1.00 91.44 88 TYR A CA 1
ATOM 725 C C . TYR A 1 88 ? 7.101 -1.056 -9.594 1.00 91.44 88 TYR A C 1
ATOM 727 O O . TYR A 1 88 ? 8.016 -0.798 -8.810 1.00 91.44 88 TYR A O 1
ATOM 735 N N . LYS A 1 89 ? 7.305 -1.593 -10.798 1.00 90.06 89 LYS A N 1
ATOM 736 C CA . LYS A 1 89 ? 8.630 -1.789 -11.398 1.00 90.06 89 LYS A CA 1
ATOM 737 C C . LYS A 1 89 ? 8.824 -0.797 -12.534 1.00 90.06 89 LYS A C 1
ATOM 739 O O . LYS A 1 89 ? 8.081 -0.821 -13.509 1.00 90.06 89 LYS A O 1
ATOM 744 N N . PHE A 1 90 ? 9.826 0.057 -12.409 1.00 86.62 90 PHE A N 1
ATOM 745 C CA . PHE A 1 90 ? 10.209 1.035 -13.418 1.00 86.62 90 PHE A CA 1
ATOM 746 C C . PHE A 1 90 ? 11.268 0.399 -14.327 1.00 86.62 90 PHE A C 1
ATOM 748 O O . PHE A 1 90 ? 12.283 -0.099 -13.839 1.00 86.62 90 PHE A O 1
ATOM 755 N N . THR A 1 91 ? 11.029 0.340 -15.637 1.00 81.75 91 THR A N 1
ATOM 756 C CA . THR A 1 91 ? 11.935 -0.376 -16.560 1.00 81.75 91 THR A CA 1
ATOM 757 C C . THR A 1 91 ? 13.199 0.414 -16.877 1.00 81.75 91 THR A C 1
ATOM 759 O O . THR A 1 91 ? 14.284 -0.159 -16.887 1.00 81.75 91 THR A O 1
ATOM 762 N N . ASP A 1 92 ? 13.067 1.727 -17.066 1.00 73.38 92 ASP A N 1
ATOM 763 C CA . ASP A 1 92 ? 14.120 2.558 -17.670 1.00 73.38 92 ASP A CA 1
ATOM 764 C C . ASP A 1 92 ? 14.562 3.733 -16.784 1.00 73.38 92 ASP A C 1
ATOM 766 O O . ASP A 1 92 ? 15.379 4.562 -17.184 1.00 73.38 92 ASP A O 1
ATOM 770 N N . SER A 1 93 ? 14.036 3.822 -15.561 1.00 71.38 93 SER A N 1
ATOM 771 C CA . SER A 1 93 ? 14.384 4.876 -14.608 1.00 71.38 93 SER A CA 1
ATOM 772 C C . SER A 1 93 ? 14.364 4.365 -13.166 1.00 71.38 93 SER A C 1
ATOM 774 O O . SER A 1 93 ? 13.589 3.460 -12.850 1.00 71.38 93 SER A O 1
ATOM 776 N N . PRO A 1 94 ? 15.156 4.954 -12.251 1.00 70.38 94 PRO A N 1
ATOM 777 C CA . PRO A 1 94 ? 14.907 4.780 -10.826 1.00 70.38 94 PRO A CA 1
ATOM 778 C C . PRO A 1 94 ? 13.531 5.352 -10.458 1.00 70.38 94 PRO A C 1
ATOM 780 O O . PRO A 1 94 ? 12.931 6.120 -11.220 1.00 70.38 94 PRO A O 1
ATOM 783 N N . VAL A 1 95 ? 13.041 4.997 -9.271 1.00 70.12 95 VAL A N 1
ATOM 784 C CA . VAL A 1 95 ? 11.858 5.657 -8.704 1.00 70.12 95 VAL A CA 1
ATOM 785 C C . VAL A 1 95 ? 12.147 7.161 -8.595 1.00 70.12 95 VAL A C 1
ATOM 787 O O . VAL A 1 95 ? 13.214 7.558 -8.130 1.00 70.12 95 VAL A O 1
ATOM 790 N N . LEU A 1 96 ? 11.237 8.010 -9.076 1.00 70.12 96 LEU A N 1
ATOM 791 C CA . LEU A 1 96 ? 11.421 9.463 -9.028 1.00 70.12 96 LEU A CA 1
ATOM 792 C C . LEU A 1 96 ? 11.111 10.008 -7.626 1.00 70.12 96 LEU A C 1
ATOM 794 O O . LEU A 1 96 ? 10.247 9.495 -6.913 1.00 70.12 96 LEU A O 1
ATOM 798 N N . ASN A 1 97 ? 11.808 11.078 -7.245 1.00 69.69 97 ASN A N 1
ATOM 799 C CA . ASN A 1 97 ? 11.538 11.812 -6.010 1.00 69.69 97 ASN A CA 1
ATOM 800 C C . ASN A 1 97 ? 10.166 12.521 -6.081 1.00 69.69 97 ASN A C 1
ATOM 802 O O . ASN A 1 97 ? 9.693 12.850 -7.167 1.00 69.69 97 ASN A O 1
ATOM 806 N N . GLY A 1 98 ? 9.549 12.799 -4.930 1.00 75.62 98 GLY A N 1
ATOM 807 C CA . GLY A 1 98 ? 8.275 13.528 -4.847 1.00 75.62 98 GLY A CA 1
ATOM 808 C C . GLY A 1 98 ? 7.029 12.653 -4.699 1.00 75.62 98 GLY A C 1
ATOM 809 O O . GLY A 1 98 ? 5.922 13.116 -4.967 1.00 75.62 98 GLY A O 1
ATOM 810 N N . ILE A 1 99 ? 7.185 11.404 -4.252 1.00 78.38 99 ILE A N 1
ATOM 811 C CA . ILE A 1 99 ? 6.047 10.559 -3.869 1.00 78.38 99 ILE A CA 1
ATOM 812 C C . ILE A 1 99 ? 5.253 11.268 -2.767 1.00 78.38 99 ILE A C 1
ATOM 814 O O . ILE A 1 99 ? 5.788 11.589 -1.706 1.00 78.38 99 ILE A O 1
ATOM 818 N N . SER A 1 100 ? 3.968 11.485 -3.023 1.00 81.12 100 SER A N 1
ATOM 819 C CA . SER A 1 100 ? 3.024 12.046 -2.064 1.00 81.12 100 SER A CA 1
ATOM 820 C C . SER A 1 100 ? 1.730 11.239 -2.076 1.00 81.12 100 SER A C 1
ATOM 822 O O . SER A 1 100 ? 1.344 10.671 -3.096 1.00 81.12 100 SER A O 1
ATOM 824 N N . ILE A 1 101 ? 1.088 11.169 -0.913 1.00 80.56 101 ILE A N 1
ATOM 825 C CA . ILE A 1 101 ? -0.269 10.652 -0.734 1.00 80.56 101 ILE A CA 1
ATOM 826 C C . ILE A 1 101 ? -1.089 11.843 -0.242 1.00 80.56 101 ILE A C 1
ATOM 828 O O . ILE A 1 101 ? -0.682 12.496 0.723 1.00 80.56 101 ILE A O 1
ATOM 832 N N . THR A 1 102 ? -2.188 12.152 -0.926 1.00 75.50 102 THR A N 1
ATOM 833 C CA . THR A 1 102 ? -3.042 13.325 -0.672 1.00 75.50 102 THR A CA 1
ATOM 834 C C . THR A 1 102 ? -4.447 12.917 -0.293 1.00 75.50 102 THR A C 1
ATOM 836 O O . THR A 1 102 ? -4.978 12.031 -1.000 1.00 75.50 102 THR A O 1
#

Organism: Lygus hesperus (NCBI:txid30085)

InterPro domains:
  IPR059141 Nucleoporin Nup120/160, beta-propeller domain [PF11715] (59-102)

Sequence (102 aa):
MALTDINYSVQYKEVFLRTPPNDDWNEITLNTGGVPSTLQDVKAQQWSGGFVYKQIQNRFIYWRSIHNVFEMVEESLDLRLVGNQLRYKFTDSPVLNGISIT

Foldseek 3Di:
DDDPPPPDDDDDDDDDDDPPPDPPAPEDEDEPVADADPDDPPPQDKDKDKADDPVDPQKIKIWIFDFQKIKIAIDHPVDDDDNRIHMYGYDRGGDDPDDDDD

pLDDT: mean 78.72, std 13.95, range [41.44, 93.81]